Protein AF-A0A953RGK6-F1 (afdb_monomer)

Solvent-accessible surface area (backbone atoms only — not comparable to full-atom values): 6671 Å² total; per-residue (Å²): 144,86,89,82,79,96,84,65,92,71,86,47,73,43,78,39,77,70,55,63,71,58,52,53,49,45,67,74,74,42,96,50,52,61,35,51,35,62,70,49,53,48,58,40,39,51,61,41,26,52,62,78,31,59,84,93,34,70,68,22,52,53,51,37,52,57,50,49,52,37,29,55,72,47,38,42,68,56,53,31,49,53,51,53,48,48,36,62,76,68,65,51,55,70,70,50,34,54,48,42,49,52,38,32,50,52,51,60,75,44,44,88,26,40,68,101

Mean predicted aligned error: 5.0 Å

Secondary structure (DSSP, 8-state):
---S-SSS----EEEE---HHHHHHHHHH--SEEEE-HHHHHHHHHHHHHHHS-TT-HHHHHHHHHHHHHHHTT-HHHHHHHHHHHHHHTT--HHHHHHHHHHHHHHHHHGGG---

Foldseek 3Di:
DDDDDDDDPDQAEDEDQLPPVVVVVCVVPDPHQYAYDLVSLLVLLLLLLVLPDPPPDPSSVVSSVVQSVCLQCLNLVVVLVVLVCCCVVVVDDDPNNVSSVVSSVSSVVCSSNSHD

Nearest PDB structures (foldseek):
  7te2-assembly1_A  TM=3.949E-01  e=1.230E+00  Rhodobacter capsulatus Y262
  3dlr-assembly1_A-2  TM=2.685E-01  e=7.838E+00  Human spumaretrovirus

pLDDT: mean 93.11, std 11.4, range [45.5, 98.75]

Structure (mmCIF, N/CA/C/O backbone):
data_AF-A0A953RGK6-F1
#
_entry.id   AF-A0A953RGK6-F1
#
loop_
_atom_site.group_PDB
_atom_site.id
_atom_site.type_symbol
_atom_site.label_atom_id
_atom_site.label_alt_id
_atom_site.label_comp_id
_atom_site.label_asym_id
_atom_site.label_entity_id
_atom_site.label_seq_id
_atom_site.pdbx_PDB_ins_code
_atom_site.Cartn_x
_atom_site.Cartn_y
_atom_site.Cartn_z
_atom_site.occupancy
_atom_site.B_iso_or_equiv
_atom_site.auth_seq_id
_atom_site.auth_comp_id
_atom_site.auth_asym_id
_atom_site.auth_atom_id
_atom_site.pdbx_PDB_model_num
ATOM 1 N N . MET A 1 1 ? -30.142 8.018 17.782 1.00 45.50 1 MET A N 1
ATOM 2 C CA . MET A 1 1 ? -30.188 7.258 16.513 1.00 45.50 1 MET A CA 1
ATOM 3 C C . MET A 1 1 ? -29.980 5.794 16.854 1.00 45.50 1 MET A C 1
ATOM 5 O O . MET A 1 1 ? -28.896 5.264 16.670 1.00 45.50 1 MET A O 1
ATOM 9 N N . ASP A 1 2 ? -31.016 5.164 17.398 1.00 62.50 2 ASP A N 1
ATOM 10 C CA . ASP A 1 2 ? -30.993 3.759 17.793 1.00 62.50 2 ASP A CA 1
ATOM 11 C C . ASP A 1 2 ? -32.170 3.075 17.122 1.00 62.50 2 ASP A C 1
ATOM 13 O O . ASP A 1 2 ? -33.311 3.436 17.401 1.00 62.50 2 ASP A O 1
ATOM 17 N N . ARG A 1 3 ? -31.870 2.159 16.194 1.00 58.78 3 ARG A N 1
ATOM 18 C CA . ARG A 1 3 ? -32.700 1.019 15.755 1.00 58.78 3 ARG A CA 1
ATOM 19 C C . ARG A 1 3 ? -32.115 0.420 14.475 1.00 58.78 3 ARG A C 1
ATOM 21 O O . ARG A 1 3 ? -32.599 0.699 13.385 1.00 58.78 3 ARG A O 1
ATOM 28 N N . ARG A 1 4 ? -31.108 -0.449 14.611 1.00 55.62 4 ARG A N 1
ATOM 29 C CA . ARG A 1 4 ? -30.975 -1.662 13.781 1.00 55.62 4 ARG A CA 1
ATOM 30 C C . ARG A 1 4 ? -30.341 -2.783 14.615 1.00 55.62 4 ARG A C 1
ATOM 32 O O . ARG A 1 4 ? -29.234 -2.623 15.110 1.00 55.62 4 ARG A O 1
ATOM 39 N N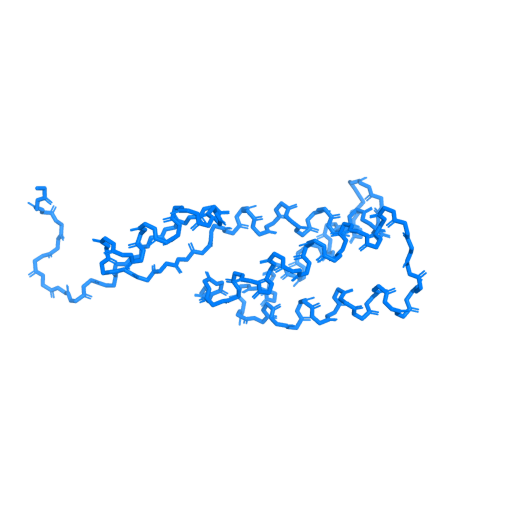 . ALA A 1 5 ? -31.077 -3.894 14.690 1.00 52.31 5 ALA A N 1
ATOM 40 C CA . ALA A 1 5 ? -30.767 -5.213 15.261 1.00 52.31 5 ALA A CA 1
ATOM 41 C C . ALA A 1 5 ? -30.817 -5.363 16.806 1.00 52.31 5 ALA A C 1
ATOM 43 O O . ALA A 1 5 ? -29.873 -4.985 17.493 1.00 52.31 5 ALA A O 1
ATOM 44 N N . PRO A 1 6 ? -31.884 -5.992 17.351 1.00 56.16 6 PRO A N 1
ATOM 45 C CA . PRO A 1 6 ? -32.067 -6.172 18.796 1.00 56.16 6 PRO A CA 1
ATOM 46 C C . PRO A 1 6 ? -31.294 -7.333 19.456 1.00 56.16 6 PRO A C 1
ATOM 48 O O . PRO A 1 6 ? -31.324 -7.410 20.676 1.00 56.16 6 PRO A O 1
ATOM 51 N N . LEU A 1 7 ? -30.643 -8.257 18.726 1.00 54.88 7 LEU A N 1
ATOM 52 C CA . LEU A 1 7 ? -30.257 -9.566 19.310 1.00 54.88 7 LEU A CA 1
ATOM 53 C C . LEU A 1 7 ? -28.928 -10.196 18.820 1.00 54.88 7 LEU A C 1
ATOM 55 O O . LEU A 1 7 ? -28.739 -11.405 18.922 1.00 54.88 7 LEU A O 1
ATOM 59 N N . ARG A 1 8 ? -27.958 -9.423 18.315 1.00 55.56 8 ARG A N 1
ATOM 60 C CA . ARG A 1 8 ? -26.619 -9.952 17.968 1.00 55.56 8 ARG A CA 1
ATOM 61 C C . ARG A 1 8 ? -25.526 -8.974 18.383 1.00 55.56 8 ARG A C 1
ATOM 63 O O . ARG A 1 8 ? -25.682 -7.772 18.199 1.00 55.56 8 ARG A O 1
ATOM 70 N N . SER A 1 9 ? -24.409 -9.491 18.893 1.00 63.03 9 SER A N 1
ATOM 71 C CA . SER A 1 9 ? -23.147 -8.749 18.980 1.00 63.03 9 SER A CA 1
ATOM 72 C C . SER A 1 9 ? -22.772 -8.273 17.570 1.00 63.03 9 SER A C 1
ATOM 74 O O . SER A 1 9 ? -22.297 -9.056 16.750 1.00 63.03 9 SER A O 1
ATOM 76 N N . LEU A 1 10 ? -23.100 -7.023 17.233 1.00 71.69 10 LEU A N 1
ATOM 77 C CA . LEU A 1 10 ? -22.791 -6.453 15.925 1.00 71.69 10 LEU A CA 1
ATOM 78 C C . LEU A 1 10 ? -21.314 -6.065 15.901 1.00 71.69 10 LEU A C 1
ATOM 80 O O . LEU A 1 10 ? -20.909 -5.127 16.593 1.00 71.69 10 LEU A O 1
ATOM 84 N N . THR A 1 11 ? -20.523 -6.729 15.061 1.00 81.25 11 THR A N 1
ATOM 85 C CA . THR A 1 11 ? -19.205 -6.214 14.683 1.00 81.25 11 THR A CA 1
ATOM 86 C C . THR A 1 11 ? -19.410 -4.895 13.949 1.00 81.25 11 THR A C 1
ATOM 88 O O . THR A 1 11 ? -19.951 -4.860 12.845 1.00 81.25 11 THR A O 1
ATOM 91 N N . ARG A 1 12 ? -19.012 -3.788 14.577 1.00 90.56 12 ARG A N 1
ATOM 92 C CA . ARG A 1 12 ? -19.084 -2.464 13.964 1.00 90.56 12 ARG A CA 1
ATOM 93 C C . ARG A 1 12 ? -17.801 -2.205 13.186 1.00 90.56 12 ARG A C 1
ATOM 95 O O . ARG A 1 12 ? -16.715 -2.244 13.765 1.00 90.56 12 ARG A O 1
ATOM 102 N N . LEU A 1 13 ? -17.944 -1.931 11.896 1.00 91.56 13 LEU A N 1
ATOM 103 C CA . LEU A 1 13 ? -16.843 -1.593 11.001 1.00 91.56 13 LEU A CA 1
ATOM 104 C C . LEU A 1 13 ? -16.933 -0.120 10.602 1.00 91.56 13 LEU A C 1
ATOM 106 O O . LEU A 1 13 ? -18.029 0.408 10.417 1.00 91.56 13 LEU A O 1
ATOM 110 N N . ALA A 1 14 ? -15.783 0.524 10.445 1.00 93.81 14 ALA A N 1
ATOM 111 C CA . ALA A 1 14 ? -15.671 1.821 9.792 1.00 93.81 14 ALA A CA 1
ATOM 112 C C . ALA A 1 14 ? -14.722 1.693 8.601 1.00 93.81 14 ALA A C 1
ATOM 114 O O . ALA A 1 14 ? -13.619 1.172 8.751 1.00 93.81 14 ALA A O 1
ATOM 115 N N . LEU A 1 15 ? -15.152 2.167 7.434 1.00 94.44 15 LEU A N 1
ATOM 116 C CA . LEU A 1 15 ? -14.346 2.217 6.218 1.00 94.44 15 LEU A CA 1
ATOM 117 C C . LEU A 1 15 ? -13.787 3.632 6.056 1.00 94.44 15 LEU A C 1
ATOM 119 O O . LEU A 1 15 ? -14.546 4.596 6.143 1.00 94.44 15 LEU A O 1
ATOM 123 N N . THR A 1 16 ? -12.476 3.771 5.853 1.00 94.44 16 THR 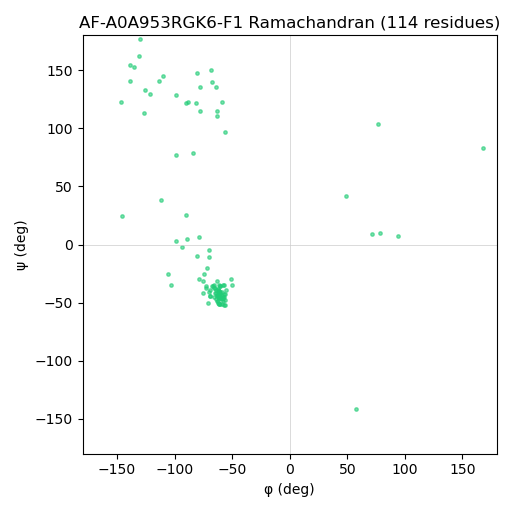A N 1
ATOM 124 C CA . THR A 1 16 ? -11.841 5.083 5.616 1.00 94.44 16 THR A CA 1
ATOM 125 C C . THR A 1 16 ? -10.835 5.025 4.474 1.00 94.44 16 THR A C 1
ATOM 127 O O . THR A 1 16 ? -10.214 3.993 4.235 1.00 94.44 16 THR A O 1
ATOM 130 N N . ASP A 1 17 ? -10.629 6.155 3.806 1.00 91.00 17 ASP A N 1
ATOM 131 C CA . ASP A 1 17 ? -9.699 6.346 2.682 1.00 91.00 17 ASP A CA 1
ATOM 132 C C . ASP A 1 17 ? -8.206 6.303 3.070 1.00 91.00 17 ASP A C 1
ATOM 134 O O . ASP A 1 17 ? -7.314 6.350 2.226 1.00 91.00 17 ASP A O 1
ATOM 138 N N . GLY A 1 18 ? -7.893 6.207 4.360 1.00 89.88 18 GLY A N 1
ATOM 139 C CA . GLY A 1 18 ? -6.517 6.226 4.837 1.00 89.88 18 GLY A CA 1
ATOM 140 C C . GLY A 1 18 ? -6.001 7.597 5.265 1.00 89.88 18 GLY A C 1
ATOM 141 O O . GLY A 1 18 ? -4.805 7.702 5.566 1.00 89.88 18 GLY A O 1
ATOM 142 N N . GLU A 1 19 ? -6.863 8.619 5.325 1.00 93.94 19 GLU A N 1
ATOM 143 C CA . GLU A 1 19 ? -6.530 9.916 5.908 1.00 93.94 19 GLU A CA 1
ATOM 144 C C . GLU A 1 19 ? -6.213 9.757 7.400 1.00 93.94 19 GLU A C 1
ATOM 146 O O . GLU A 1 19 ? -7.059 9.395 8.222 1.00 93.94 19 GLU A O 1
ATOM 151 N N . ARG A 1 20 ? -4.961 10.035 7.770 1.00 92.62 20 ARG A N 1
ATOM 152 C CA . ARG A 1 20 ? -4.426 9.742 9.10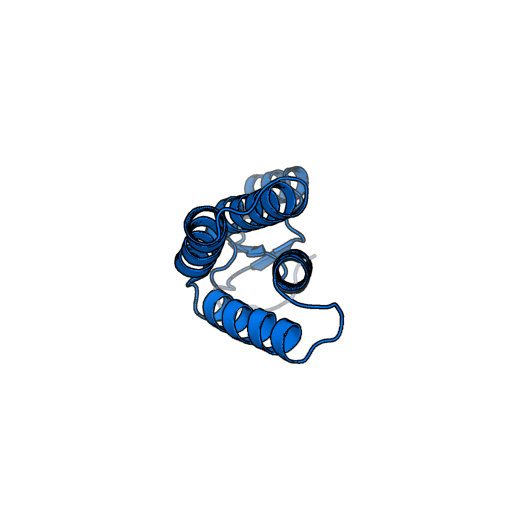4 1.00 92.62 20 ARG A CA 1
ATOM 153 C C . ARG A 1 20 ? -5.198 10.473 10.199 1.00 92.62 20 ARG A C 1
ATOM 155 O O . ARG A 1 20 ? -5.453 9.883 11.247 1.00 92.62 20 ARG A O 1
ATOM 162 N N . ALA A 1 21 ? -5.558 11.738 9.980 1.00 94.50 21 ALA A N 1
ATOM 163 C CA . ALA A 1 21 ? -6.302 12.506 10.975 1.00 94.50 21 ALA A CA 1
ATOM 164 C C . ALA A 1 21 ? -7.701 11.915 11.218 1.00 94.50 21 ALA A C 1
ATOM 166 O O . ALA A 1 21 ? -8.158 11.859 12.363 1.00 94.50 21 ALA A O 1
ATOM 167 N N . LEU A 1 22 ? -8.357 11.424 10.161 1.00 93.50 22 LEU A N 1
ATOM 168 C CA . LEU A 1 22 ? -9.656 10.762 10.258 1.00 93.50 22 LEU A CA 1
ATOM 169 C C . LEU A 1 22 ? -9.541 9.412 10.970 1.00 93.50 22 LEU A C 1
ATOM 171 O O . LEU A 1 22 ? -10.330 9.143 11.872 1.00 93.50 22 LEU A O 1
ATOM 175 N N . GLN A 1 23 ? -8.531 8.603 10.635 1.00 94.69 23 GLN A N 1
ATOM 176 C CA . GLN A 1 23 ? -8.279 7.323 11.306 1.00 94.69 23 GLN A CA 1
ATOM 177 C C . GLN A 1 23 ? -8.100 7.504 12.819 1.00 94.69 23 GLN A C 1
ATOM 179 O O . GLN A 1 23 ? -8.762 6.823 13.598 1.00 94.69 23 GLN A O 1
ATOM 184 N N . ILE A 1 24 ? -7.275 8.476 13.232 1.00 94.62 24 ILE A N 1
ATOM 185 C CA . ILE A 1 24 ? -7.055 8.800 14.651 1.00 94.62 24 ILE A CA 1
ATOM 186 C C . ILE A 1 24 ? -8.371 9.208 15.321 1.00 94.62 24 ILE A C 1
ATOM 188 O O . ILE A 1 24 ? -8.690 8.730 16.408 1.00 94.62 24 ILE A O 1
ATOM 192 N N . ARG A 1 25 ? -9.161 10.073 14.673 1.00 95.50 25 ARG A N 1
ATOM 193 C CA . ARG A 1 25 ? -10.456 10.513 15.208 1.00 95.50 25 ARG A CA 1
ATOM 194 C C . ARG A 1 25 ? -11.439 9.356 15.367 1.00 95.50 25 ARG A C 1
ATOM 196 O O . ARG A 1 25 ? -12.107 9.288 16.394 1.00 95.50 25 ARG A O 1
ATOM 203 N N . VAL A 1 26 ? -11.525 8.455 14.389 1.00 94.25 26 VAL A N 1
ATOM 204 C CA . VAL A 1 26 ? -12.398 7.275 14.457 1.00 94.25 26 VAL A CA 1
ATOM 205 C C . VAL A 1 26 ? -11.972 6.362 15.603 1.00 94.25 26 VAL A C 1
ATOM 207 O O . VAL A 1 26 ? -12.810 6.022 16.431 1.00 94.25 26 VAL A O 1
ATOM 210 N N . GLU A 1 27 ? -10.682 6.042 15.709 1.00 92.81 27 GLU A N 1
ATOM 211 C CA . GLU A 1 27 ? -10.141 5.180 16.771 1.00 92.81 27 GLU A CA 1
ATOM 212 C C . GLU A 1 27 ? -10.357 5.765 18.176 1.00 92.81 27 GLU A C 1
ATOM 214 O O . GLU A 1 27 ? -10.611 5.026 19.123 1.00 92.81 27 GLU A O 1
ATOM 219 N N . GLN A 1 28 ? -10.302 7.092 18.323 1.00 95.06 28 GLN A N 1
ATOM 220 C CA . GLN A 1 28 ? -10.526 7.769 19.605 1.00 95.06 28 GLN A CA 1
ATOM 221 C C . GLN A 1 28 ? -12.004 7.910 19.987 1.00 95.06 28 GLN A C 1
ATOM 223 O O . GLN A 1 28 ? -12.322 8.014 21.171 1.00 95.06 28 GLN A O 1
ATOM 228 N N . LYS A 1 29 ? -12.907 8.009 19.005 1.00 95.25 29 LYS A N 1
ATOM 229 C CA . LYS A 1 29 ? -14.317 8.369 19.240 1.00 95.25 29 LYS A CA 1
ATOM 230 C C . LYS A 1 29 ? -15.273 7.191 19.121 1.00 95.25 29 LYS A C 1
ATOM 232 O O . LYS A 1 29 ? -16.356 7.245 19.698 1.00 95.25 29 LYS A O 1
ATOM 237 N N . LEU A 1 30 ? -14.910 6.155 18.370 1.00 92.62 30 LEU A N 1
ATOM 238 C CA . LEU A 1 30 ? -15.791 5.046 18.030 1.00 92.62 30 LEU A CA 1
ATOM 239 C C . LEU A 1 30 ? -15.144 3.711 18.411 1.00 92.62 30 LEU A C 1
ATOM 241 O O . LEU A 1 30 ? -14.003 3.428 18.065 1.00 92.62 30 LEU A O 1
ATOM 245 N N . LYS A 1 31 ? -15.911 2.837 19.070 1.00 91.62 31 LYS A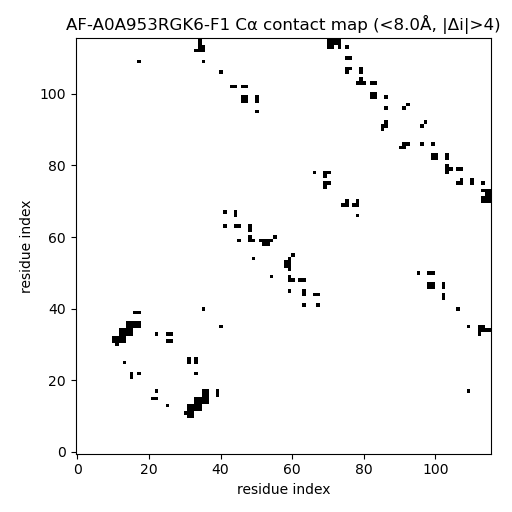 N 1
ATOM 246 C CA . LYS A 1 31 ? -15.509 1.448 19.330 1.00 91.62 31 LYS A CA 1
ATOM 247 C C . LYS A 1 31 ? -15.849 0.578 18.114 1.00 91.62 31 LYS A C 1
ATOM 249 O O . LYS A 1 31 ? -16.888 -0.082 18.095 1.00 91.62 31 LYS A O 1
ATOM 254 N N . VAL A 1 32 ? -15.009 0.644 17.081 1.00 92.62 32 VAL A N 1
ATOM 255 C CA . VAL A 1 32 ? -15.197 -0.035 15.784 1.00 92.62 32 VAL A CA 1
ATOM 256 C C . VAL A 1 32 ? -13.884 -0.620 15.270 1.00 92.62 32 VAL A C 1
ATOM 258 O O . VAL A 1 32 ? -12.810 -0.109 15.583 1.00 92.62 32 VAL A O 1
ATOM 261 N N . THR A 1 33 ? -13.962 -1.659 14.439 1.00 93.19 33 THR A N 1
ATOM 262 C CA . THR A 1 33 ? -12.809 -2.111 13.651 1.00 93.19 33 THR A CA 1
ATOM 263 C C . THR A 1 33 ? -12.683 -1.225 12.417 1.00 93.19 33 THR A C 1
ATOM 265 O O . THR A 1 33 ? -13.611 -1.118 11.614 1.00 93.19 33 THR A O 1
ATOM 268 N N . LEU A 1 34 ? -11.535 -0.573 12.272 1.00 95.12 34 LEU A N 1
ATOM 269 C CA . LEU A 1 34 ? -11.252 0.329 11.163 1.00 95.12 34 LEU A CA 1
ATOM 270 C C . LEU A 1 34 ? -10.613 -0.433 9.998 1.00 95.12 34 LEU A C 1
ATOM 272 O O . LEU A 1 34 ? -9.545 -1.027 10.155 1.00 95.12 34 LEU A O 1
ATOM 276 N N . ILE A 1 35 ? -11.254 -0.375 8.835 1.00 95.69 35 ILE A N 1
ATOM 277 C CA . ILE A 1 35 ? -10.810 -0.996 7.587 1.00 95.69 35 ILE A CA 1
ATOM 278 C C . ILE A 1 35 ? -10.460 0.103 6.578 1.00 95.69 35 ILE A C 1
ATOM 280 O O . ILE A 1 35 ? -11.111 1.151 6.514 1.00 95.69 35 ILE A O 1
ATOM 284 N N . LEU A 1 36 ? -9.392 -0.114 5.814 1.00 96.75 36 LEU A N 1
ATOM 285 C CA . LEU A 1 36 ? -9.012 0.756 4.710 1.00 96.75 36 LEU A CA 1
ATOM 286 C C . LEU A 1 36 ? -9.905 0.475 3.498 1.00 96.75 36 LEU A C 1
ATOM 288 O O . LEU A 1 36 ? -10.108 -0.680 3.124 1.00 96.75 36 LEU A O 1
ATOM 292 N N . ASP A 1 37 ? -10.375 1.532 2.849 1.00 96.25 37 ASP A N 1
ATOM 293 C CA . ASP A 1 37 ? -11.057 1.433 1.565 1.00 96.25 37 ASP A CA 1
ATOM 294 C C . ASP A 1 37 ? -10.155 0.777 0.508 1.00 96.25 37 ASP A C 1
ATOM 296 O O . ASP A 1 37 ? -9.048 1.247 0.213 1.00 96.25 37 ASP A O 1
ATOM 300 N N . LEU A 1 38 ? -10.643 -0.323 -0.069 1.00 96.44 38 LEU A N 1
ATOM 301 C CA . LEU A 1 38 ? -9.948 -1.060 -1.117 1.00 96.44 38 LEU A CA 1
ATOM 302 C C . LEU A 1 38 ? -9.702 -0.186 -2.351 1.00 96.44 38 LEU A C 1
ATOM 304 O O . LEU A 1 38 ? -8.635 -0.289 -2.952 1.00 96.44 38 LEU A O 1
ATOM 308 N N . MET A 1 39 ? -10.625 0.717 -2.696 1.00 96.69 39 MET A N 1
ATOM 309 C CA . MET A 1 39 ? -10.453 1.633 -3.828 1.00 96.69 39 MET A CA 1
ATOM 310 C C . MET A 1 39 ? -9.228 2.529 -3.637 1.00 96.69 39 MET A C 1
ATOM 312 O O . MET A 1 39 ? -8.482 2.788 -4.583 1.00 96.69 39 MET A O 1
ATOM 316 N N . HIS A 1 40 ? -8.951 2.931 -2.395 1.00 96.12 40 HIS A N 1
ATOM 317 C CA . HIS A 1 40 ? -7.767 3.725 -2.097 1.00 96.12 40 HIS A CA 1
ATOM 318 C C . HIS A 1 40 ? -6.478 2.895 -2.171 1.00 96.12 40 HIS A C 1
ATOM 320 O O . HIS A 1 40 ? -5.440 3.390 -2.618 1.00 96.12 40 HIS A O 1
ATOM 326 N N . ALA A 1 41 ? -6.522 1.619 -1.773 1.00 97.44 41 ALA A N 1
ATOM 327 C CA . ALA A 1 41 ? -5.404 0.703 -1.983 1.00 97.44 41 ALA A CA 1
ATOM 328 C C . ALA A 1 41 ? -5.129 0.480 -3.483 1.00 97.44 41 ALA A C 1
ATOM 330 O O . ALA A 1 41 ? -3.972 0.562 -3.905 1.00 97.44 41 ALA A O 1
ATOM 331 N N . LEU A 1 42 ? -6.180 0.279 -4.286 1.00 98.06 42 LEU A N 1
ATOM 332 C CA . LEU A 1 42 ? -6.104 0.111 -5.739 1.00 98.06 42 LEU A CA 1
ATOM 333 C C . LEU A 1 42 ? -5.470 1.321 -6.426 1.00 98.06 42 LEU A C 1
ATOM 335 O O . LEU A 1 42 ? -4.564 1.149 -7.236 1.00 98.06 42 LEU A O 1
ATOM 339 N N . GLU A 1 43 ? -5.852 2.545 -6.053 1.00 97.94 43 GLU A N 1
ATOM 340 C CA . GLU A 1 43 ? -5.232 3.767 -6.585 1.00 97.94 43 GLU A CA 1
ATOM 341 C C . GLU A 1 43 ? -3.704 3.769 -6.384 1.00 97.94 43 GLU A C 1
ATOM 343 O O . GLU A 1 43 ? -2.939 4.183 -7.262 1.00 97.94 43 GLU A O 1
ATOM 348 N N . LYS A 1 44 ? -3.221 3.279 -5.232 1.00 98.25 44 LYS A N 1
ATOM 349 C CA . LYS A 1 44 ? -1.775 3.161 -4.988 1.00 98.25 44 LYS A CA 1
ATOM 350 C C . LYS A 1 44 ? -1.145 2.027 -5.790 1.00 98.25 44 LYS A C 1
ATOM 352 O O . LYS A 1 44 ? -0.017 2.195 -6.255 1.00 98.25 44 LYS A O 1
ATOM 357 N N . LEU A 1 45 ? -1.838 0.901 -5.958 1.00 98.44 45 LEU A N 1
ATOM 358 C CA . LEU A 1 45 ? -1.348 -0.201 -6.786 1.00 98.44 45 LEU A CA 1
ATOM 359 C C . LEU A 1 45 ? -1.205 0.215 -8.252 1.00 98.44 45 LEU A C 1
ATOM 361 O O . LEU A 1 45 ? -0.150 -0.041 -8.822 1.00 98.44 45 LEU A O 1
ATOM 365 N N . TRP A 1 46 ? -2.166 0.943 -8.825 1.00 98.69 46 TRP A N 1
ATOM 366 C CA . TRP A 1 46 ? -2.058 1.477 -10.189 1.00 98.69 46 TRP A CA 1
ATOM 367 C C . TRP A 1 46 ? -0.841 2.388 -10.365 1.00 98.69 46 TRP A C 1
ATOM 369 O O . TRP A 1 46 ? -0.047 2.205 -11.287 1.00 98.69 46 TRP A O 1
ATOM 379 N N . LYS A 1 47 ? -0.600 3.297 -9.410 1.00 98.38 47 LYS A N 1
ATOM 380 C CA . LYS A 1 47 ? 0.608 4.145 -9.402 1.00 98.38 47 LYS A CA 1
ATOM 381 C C . LYS A 1 47 ? 1.905 3.331 -9.389 1.00 98.38 47 LYS A C 1
ATOM 383 O O . LYS A 1 47 ? 2.902 3.757 -9.970 1.00 98.38 47 LYS A O 1
ATOM 388 N N . ALA A 1 48 ? 1.920 2.184 -8.710 1.00 98.44 48 ALA A N 1
ATOM 389 C CA . ALA A 1 48 ? 3.068 1.284 -8.721 1.00 98.44 48 ALA A CA 1
ATOM 390 C C . ALA A 1 48 ? 3.174 0.490 -10.030 1.00 98.44 48 ALA A C 1
ATOM 392 O O . ALA A 1 48 ? 4.276 0.373 -10.564 1.00 98.44 48 ALA A O 1
ATOM 393 N N . ALA A 1 49 ? 2.059 -0.008 -10.564 1.00 98.62 49 ALA A N 1
ATOM 394 C CA . ALA A 1 49 ? 2.013 -0.760 -11.814 1.00 98.62 49 ALA A CA 1
ATOM 395 C C . ALA A 1 49 ? 2.598 0.052 -12.975 1.00 98.62 49 ALA A C 1
ATOM 397 O O . ALA A 1 49 ? 3.486 -0.433 -13.674 1.00 98.62 49 ALA A O 1
ATOM 398 N N . TYR A 1 50 ? 2.224 1.329 -13.089 1.00 98.38 50 TYR A N 1
ATOM 399 C CA . TYR A 1 50 ? 2.721 2.229 -14.137 1.00 98.38 50 TYR A CA 1
ATOM 400 C C . TYR A 1 50 ? 4.198 2.626 -13.980 1.00 98.38 50 TYR A C 1
ATOM 402 O O . TYR A 1 50 ? 4.817 3.168 -14.894 1.00 98.38 50 TYR A O 1
ATOM 410 N N . ALA A 1 51 ? 4.831 2.319 -12.842 1.00 97.50 51 ALA A N 1
ATOM 411 C CA . ALA A 1 51 ? 6.286 2.413 -12.740 1.00 97.50 51 ALA A CA 1
ATOM 412 C C . ALA A 1 51 ? 6.992 1.251 -13.473 1.00 97.50 51 ALA A C 1
ATOM 414 O O . ALA A 1 51 ? 8.151 1.398 -13.886 1.00 97.50 51 ALA A O 1
ATOM 415 N N . PHE A 1 52 ? 6.312 0.111 -13.632 1.00 96.19 52 PHE A N 1
ATOM 416 C CA . PHE A 1 52 ? 6.837 -1.114 -14.236 1.00 96.19 52 PHE A CA 1
ATOM 417 C C . PHE A 1 52 ? 6.357 -1.347 -15.672 1.00 96.19 52 PHE A C 1
ATOM 419 O O . PHE A 1 52 ? 7.134 -1.866 -16.470 1.00 96.19 52 PHE A O 1
ATOM 426 N N . HIS A 1 53 ? 5.122 -0.962 -15.981 1.00 97.50 53 HIS A N 1
ATOM 427 C CA . HIS A 1 53 ? 4.413 -1.284 -17.219 1.00 97.50 53 HIS A CA 1
ATOM 428 C C . HIS A 1 53 ? 3.804 -0.017 -17.834 1.00 97.50 53 HIS A C 1
ATOM 430 O O . HIS A 1 53 ? 3.687 1.003 -17.154 1.00 97.50 53 HIS A O 1
ATOM 436 N N . ALA A 1 54 ? 3.452 -0.063 -19.119 1.00 97.88 54 ALA A N 1
ATOM 437 C CA . ALA A 1 54 ? 2.783 1.058 -19.775 1.00 97.88 54 ALA A CA 1
ATOM 438 C C . ALA A 1 54 ? 1.354 1.235 -19.230 1.00 97.88 54 ALA A C 1
ATOM 440 O O . ALA A 1 54 ? 0.713 0.271 -18.806 1.00 97.88 54 ALA A O 1
ATOM 441 N N . GLU A 1 55 ? 0.854 2.467 -19.234 1.00 97.44 55 GLU A N 1
ATOM 442 C CA . GLU A 1 55 ? -0.532 2.747 -18.856 1.00 97.44 55 GLU A CA 1
ATOM 443 C C . GLU A 1 55 ? -1.506 2.081 -19.842 1.00 97.44 55 GLU A C 1
ATOM 445 O O . GLU A 1 55 ? -1.270 2.096 -21.049 1.00 97.44 55 GLU A O 1
ATOM 450 N N . GLY A 1 56 ? -2.559 1.442 -19.319 1.00 96.25 56 GLY A N 1
ATOM 451 C CA . GLY A 1 56 ? -3.530 0.675 -20.113 1.00 96.25 56 GLY A CA 1
ATOM 452 C C . GLY A 1 56 ? -3.015 -0.655 -20.684 1.00 96.25 56 GLY A C 1
ATOM 453 O O . GLY A 1 56 ? -3.690 -1.259 -21.512 1.00 96.25 56 GLY A O 1
ATOM 454 N N . SER A 1 57 ? -1.820 -1.108 -20.287 1.00 98.56 57 SER A N 1
ATOM 455 C CA . SER A 1 57 ? -1.281 -2.401 -20.726 1.00 98.56 57 SER A CA 1
ATOM 456 C C . SER A 1 57 ? -1.851 -3.575 -19.929 1.00 98.56 57 SER A C 1
ATOM 458 O O . SER A 1 57 ? -2.065 -3.471 -18.719 1.00 98.56 57 SER A O 1
ATOM 460 N N . LEU A 1 58 ? -1.999 -4.729 -20.588 1.00 98.50 58 LEU A N 1
ATOM 461 C CA . LEU A 1 58 ? -2.439 -5.971 -19.944 1.00 98.50 58 LEU A CA 1
ATOM 462 C C . LEU A 1 58 ? -1.517 -6.361 -18.777 1.00 98.50 58 LEU A C 1
ATOM 464 O O . LEU A 1 58 ? -1.971 -6.882 -17.761 1.00 98.50 58 LEU A O 1
ATOM 468 N N . GLU A 1 59 ? -0.218 -6.088 -18.880 1.00 98.56 59 GLU A N 1
ATOM 469 C CA . GLU A 1 59 ? 0.739 -6.362 -17.813 1.00 98.56 59 GLU A CA 1
ATOM 470 C C . GLU A 1 59 ? 0.497 -5.491 -16.577 1.00 98.56 59 GLU A C 1
ATOM 472 O O . GLU A 1 59 ? 0.679 -5.971 -15.456 1.00 98.56 59 GLU A O 1
ATOM 477 N N . ALA A 1 60 ? 0.081 -4.230 -16.753 1.00 98.56 60 ALA A N 1
ATOM 478 C CA . ALA A 1 60 ? -0.301 -3.373 -15.635 1.00 98.56 60 ALA A CA 1
ATOM 479 C C . ALA A 1 60 ? -1.555 -3.919 -14.939 1.00 98.56 60 ALA A C 1
ATOM 481 O O . ALA A 1 60 ? -1.555 -4.049 -13.712 1.00 98.56 60 ALA A O 1
ATOM 482 N N . ASP A 1 61 ? -2.564 -4.312 -15.717 1.00 98.56 61 ASP A N 1
ATOM 483 C CA . ASP A 1 61 ? -3.822 -4.870 -15.214 1.00 98.56 61 ASP A CA 1
ATOM 484 C C . ASP A 1 61 ? -3.583 -6.151 -14.409 1.00 98.56 61 ASP A C 1
ATOM 486 O O . ASP A 1 61 ? -3.998 -6.256 -13.252 1.00 98.56 61 ASP A O 1
ATOM 490 N N . LEU A 1 62 ? -2.843 -7.105 -14.982 1.00 98.69 62 LEU A N 1
ATOM 491 C CA . LEU A 1 62 ? -2.504 -8.366 -14.320 1.00 98.69 62 LEU A CA 1
ATOM 492 C C . LEU A 1 62 ? -1.664 -8.136 -13.060 1.00 98.69 62 LEU A C 1
ATOM 494 O O . LEU A 1 62 ? -1.865 -8.807 -12.044 1.00 98.69 62 LEU A O 1
ATOM 498 N N . TRP A 1 63 ? -0.745 -7.166 -13.092 1.00 98.56 63 TRP A N 1
ATOM 499 C CA . TRP A 1 63 ? 0.057 -6.820 -11.923 1.00 98.56 63 TRP A CA 1
ATOM 500 C C . TRP A 1 63 ? -0.803 -6.251 -10.790 1.00 98.56 63 TRP A C 1
ATOM 502 O O . TRP A 1 63 ? -0.584 -6.603 -9.629 1.00 98.56 63 TRP A O 1
ATOM 512 N N . VAL A 1 64 ? -1.780 -5.390 -11.093 1.00 98.62 64 VAL A N 1
ATOM 513 C CA . VAL A 1 64 ? -2.697 -4.852 -10.077 1.00 98.62 64 VAL A CA 1
ATOM 514 C C . VAL A 1 64 ? -3.626 -5.940 -9.560 1.00 98.62 64 VAL A C 1
ATOM 516 O O . VAL A 1 64 ? -3.787 -6.051 -8.344 1.00 98.62 64 VAL A O 1
ATOM 519 N N . LEU A 1 65 ? -4.184 -6.769 -10.444 1.00 98.56 65 LEU A N 1
ATOM 520 C CA . LEU A 1 65 ? -5.092 -7.856 -10.085 1.00 98.56 65 LEU A CA 1
ATOM 521 C C . LEU A 1 65 ? -4.448 -8.816 -9.079 1.00 98.56 65 LEU A C 1
ATOM 523 O O . LEU A 1 65 ? -4.994 -9.040 -7.999 1.00 98.56 65 LEU A O 1
ATOM 527 N N . ASP A 1 66 ? -3.252 -9.317 -9.388 1.00 98.44 66 ASP A N 1
ATOM 528 C CA . ASP A 1 66 ? -2.544 -10.272 -8.533 1.00 98.44 66 ASP A CA 1
ATO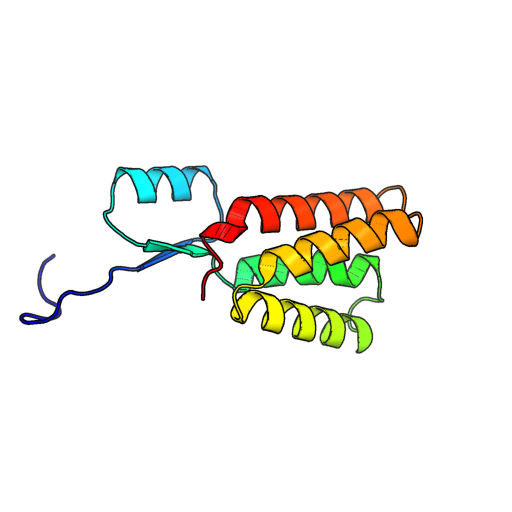M 529 C C . ASP A 1 66 ? -2.239 -9.692 -7.137 1.00 98.44 66 ASP A C 1
ATOM 531 O O . ASP A 1 66 ? -2.429 -10.340 -6.107 1.00 98.44 66 ASP A O 1
ATOM 535 N N . ARG A 1 67 ? -1.830 -8.420 -7.069 1.00 98.50 67 ARG A N 1
ATOM 536 C CA . ARG A 1 67 ? -1.484 -7.751 -5.800 1.00 98.50 67 ARG A CA 1
ATOM 537 C C . ARG A 1 67 ? -2.732 -7.397 -5.001 1.00 98.50 67 ARG A C 1
ATOM 539 O O . ARG A 1 67 ? -2.689 -7.409 -3.773 1.00 98.50 67 ARG A O 1
ATOM 546 N N . THR A 1 68 ? -3.834 -7.105 -5.686 1.00 98.44 68 THR A N 1
ATOM 547 C CA . THR A 1 68 ? -5.144 -6.900 -5.063 1.00 98.44 68 THR A CA 1
ATOM 548 C C . THR A 1 68 ? -5.613 -8.182 -4.394 1.00 98.44 68 THR A C 1
ATOM 550 O O . THR A 1 68 ? -5.984 -8.136 -3.226 1.00 98.44 68 THR A O 1
ATOM 553 N N . LEU A 1 69 ? -5.518 -9.329 -5.076 1.00 98.25 69 LEU A N 1
ATOM 554 C CA . LEU A 1 69 ? -5.863 -10.627 -4.490 1.00 98.25 69 LEU A CA 1
ATOM 555 C C . LEU A 1 69 ? -5.014 -10.930 -3.250 1.00 98.25 69 LEU A C 1
ATOM 557 O O . LEU A 1 69 ? -5.569 -11.253 -2.204 1.00 98.25 69 LEU A O 1
ATOM 561 N N . GLN A 1 70 ? -3.693 -10.730 -3.311 1.00 97.88 70 GLN A N 1
ATOM 562 C CA . GLN A 1 70 ? -2.822 -10.887 -2.136 1.00 97.88 70 GLN A CA 1
ATOM 563 C C . GLN A 1 70 ? -3.245 -9.982 -0.968 1.00 97.88 70 GLN A C 1
ATOM 565 O O . GLN A 1 70 ? -3.273 -10.412 0.182 1.00 97.88 70 GLN A O 1
ATOM 570 N N . ILE A 1 71 ? -3.600 -8.724 -1.243 1.00 97.75 71 ILE A N 1
ATOM 571 C CA . ILE A 1 71 ? -4.109 -7.805 -0.217 1.00 97.75 71 ILE A CA 1
ATOM 572 C C . ILE A 1 71 ? -5.424 -8.311 0.384 1.00 97.75 71 ILE A C 1
ATOM 574 O O . ILE A 1 71 ? -5.574 -8.263 1.603 1.00 97.75 71 ILE A O 1
ATOM 578 N N . LEU A 1 72 ? -6.350 -8.803 -0.442 1.00 96.75 72 LEU A N 1
ATOM 579 C CA . LEU A 1 72 ? -7.625 -9.365 0.010 1.00 96.75 72 LEU A CA 1
ATOM 580 C C . LEU A 1 72 ? -7.428 -10.617 0.875 1.00 96.75 72 LEU A C 1
ATOM 582 O O . LEU A 1 72 ? -8.172 -10.810 1.826 1.00 96.75 72 LEU A O 1
ATOM 586 N N . PHE A 1 73 ? -6.380 -11.405 0.628 1.00 96.19 73 PHE A N 1
ATOM 587 C CA . PHE A 1 73 ? -5.974 -12.515 1.499 1.00 96.19 73 PHE A CA 1
ATOM 588 C C . PHE A 1 73 ? -5.186 -12.079 2.752 1.00 96.19 73 PHE A C 1
ATOM 590 O O . PHE A 1 73 ? -4.682 -12.917 3.499 1.00 96.19 73 PHE A O 1
ATOM 597 N N . GLY A 1 74 ? -5.055 -10.774 3.012 1.00 94.25 74 GLY A N 1
ATOM 598 C CA . GLY A 1 74 ? -4.333 -10.240 4.170 1.00 94.25 74 GLY A CA 1
ATOM 599 C C . GLY A 1 74 ? -2.805 -10.246 4.023 1.00 94.25 74 GLY A C 1
ATOM 600 O O . GLY A 1 74 ? -2.082 -9.928 4.972 1.00 94.25 74 GLY A O 1
ATOM 601 N N . GLU A 1 75 ? -2.279 -10.535 2.832 1.00 96.88 75 GLU A N 1
ATOM 602 C CA . GLU A 1 75 ? -0.845 -10.670 2.547 1.00 96.88 75 GLU A CA 1
ATOM 603 C C . GLU A 1 75 ? -0.173 -9.351 2.131 1.00 96.88 75 GLU A C 1
ATOM 605 O O . GLU A 1 75 ? 0.886 -9.330 1.500 1.00 96.88 75 GLU A O 1
ATOM 610 N N . VAL A 1 76 ? -0.729 -8.207 2.538 1.00 97.88 76 VAL A N 1
ATOM 611 C CA . VAL A 1 76 ? -0.182 -6.867 2.241 1.00 97.88 76 VAL A CA 1
ATOM 612 C C . VAL A 1 76 ? 1.309 -6.728 2.598 1.00 97.88 76 VAL A C 1
ATOM 614 O O . VAL A 1 76 ? 2.051 -5.996 1.941 1.00 97.88 76 VAL A O 1
ATOM 617 N N . GLY A 1 77 ? 1.789 -7.459 3.610 1.00 98.06 77 GLY A N 1
ATOM 618 C CA . GLY A 1 77 ? 3.210 -7.513 3.960 1.00 98.06 77 GLY A CA 1
ATOM 619 C C . GLY A 1 77 ? 4.091 -8.080 2.840 1.00 98.06 77 GLY A C 1
ATOM 620 O O . GLY A 1 77 ? 5.173 -7.541 2.587 1.00 98.06 77 GLY A O 1
ATOM 621 N N . GLN A 1 78 ? 3.622 -9.114 2.134 1.00 98.12 78 GLN A N 1
ATOM 622 C CA . GLN A 1 78 ? 4.323 -9.690 0.983 1.00 98.12 78 GLN A CA 1
ATOM 623 C C . GLN A 1 78 ? 4.303 -8.738 -0.209 1.00 98.12 78 GLN A C 1
ATOM 625 O O . GLN A 1 78 ? 5.349 -8.521 -0.820 1.00 98.12 78 GLN A O 1
ATOM 630 N N . VAL A 1 79 ? 3.177 -8.064 -0.461 1.00 98.44 79 VAL A N 1
ATOM 631 C CA . VAL A 1 79 ? 3.082 -7.028 -1.503 1.00 98.44 79 VAL A CA 1
ATOM 632 C C . VAL A 1 79 ? 4.103 -5.909 -1.261 1.00 98.44 79 VAL A C 1
ATOM 634 O O . VAL A 1 79 ? 4.886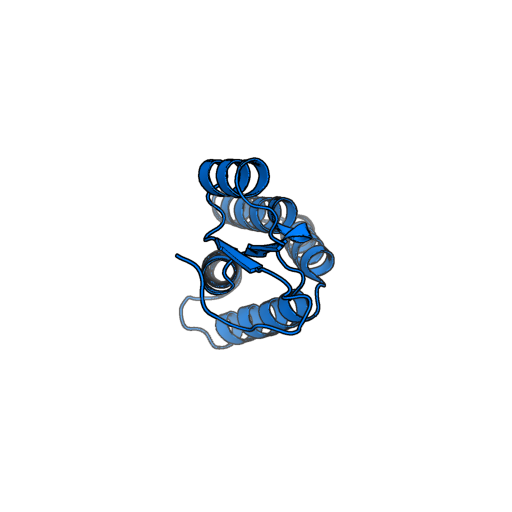 -5.564 -2.149 1.00 98.44 79 VAL A O 1
ATOM 637 N N . VAL A 1 80 ? 4.181 -5.388 -0.031 1.00 98.75 80 VAL A N 1
ATOM 638 C CA . VAL A 1 80 ? 5.177 -4.372 0.360 1.00 98.75 80 VAL A CA 1
ATOM 639 C C . VAL A 1 80 ? 6.605 -4.875 0.140 1.00 98.75 80 VAL A C 1
ATOM 641 O O . VAL A 1 80 ? 7.446 -4.150 -0.404 1.00 98.75 80 VAL A O 1
ATOM 644 N N . LYS A 1 81 ? 6.898 -6.113 0.557 1.00 98.69 81 LYS A N 1
ATOM 645 C CA . LYS A 1 81 ? 8.215 -6.734 0.381 1.00 98.69 81 LYS A CA 1
ATOM 646 C C . LYS A 1 81 ? 8.570 -6.866 -1.102 1.00 98.69 81 LYS A C 1
ATOM 648 O O . LYS A 1 81 ? 9.673 -6.475 -1.482 1.00 98.69 81 LYS A O 1
ATOM 653 N N . GLY A 1 82 ? 7.649 -7.345 -1.935 1.00 98.56 82 GLY A N 1
ATOM 654 C CA . GLY A 1 82 ? 7.834 -7.506 -3.378 1.00 98.56 82 GLY A CA 1
ATOM 655 C C . GLY A 1 82 ? 8.114 -6.182 -4.092 1.00 98.56 82 GLY A C 1
ATOM 656 O O . GLY A 1 82 ? 9.042 -6.100 -4.904 1.00 98.56 82 GLY A O 1
ATOM 657 N N . ILE A 1 83 ? 7.396 -5.111 -3.732 1.00 98.62 83 ILE A N 1
ATOM 658 C CA . ILE A 1 83 ? 7.652 -3.762 -4.264 1.00 98.62 83 ILE A CA 1
ATOM 659 C C . ILE A 1 83 ? 9.060 -3.291 -3.876 1.00 98.62 83 ILE A C 1
ATOM 661 O O . ILE A 1 83 ? 9.837 -2.893 -4.745 1.00 98.62 83 ILE A O 1
ATOM 665 N N . ARG A 1 84 ? 9.432 -3.385 -2.592 1.00 98.62 84 ARG A N 1
ATOM 666 C CA . ARG A 1 84 ? 10.764 -2.970 -2.108 1.00 98.62 84 ARG A CA 1
ATOM 667 C C . ARG A 1 84 ? 11.893 -3.768 -2.761 1.00 98.62 84 ARG A C 1
ATOM 669 O O . ARG A 1 84 ? 12.898 -3.189 -3.165 1.00 98.62 84 ARG A O 1
ATOM 676 N N . GLN A 1 85 ? 11.717 -5.077 -2.923 1.00 98.62 85 GLN A N 1
ATOM 677 C CA . GLN A 1 85 ? 12.678 -5.914 -3.638 1.00 98.62 85 GLN A CA 1
ATOM 678 C C . GLN A 1 85 ? 12.793 -5.522 -5.110 1.00 98.62 85 GLN A C 1
ATOM 680 O O . GLN A 1 85 ? 13.903 -5.500 -5.632 1.00 98.62 85 GLN A O 1
ATOM 685 N N . SER A 1 86 ? 11.685 -5.178 -5.770 1.00 98.00 86 SER A N 1
ATOM 686 C CA . SER A 1 86 ? 11.700 -4.737 -7.169 1.00 98.00 86 SER A CA 1
ATOM 687 C C . SER A 1 86 ? 12.499 -3.447 -7.348 1.00 98.00 86 SER A C 1
ATOM 689 O O . SER A 1 86 ? 13.272 -3.353 -8.298 1.00 98.00 86 SER A O 1
ATOM 691 N N . ILE A 1 87 ? 12.393 -2.495 -6.411 1.00 98.25 87 ILE A N 1
ATOM 692 C CA . ILE A 1 87 ? 13.213 -1.271 -6.405 1.00 98.25 87 ILE A CA 1
ATOM 693 C C . ILE A 1 87 ? 14.705 -1.623 -6.391 1.00 98.25 87 ILE A C 1
ATOM 695 O O . ILE A 1 87 ? 15.454 -1.148 -7.244 1.00 98.25 87 ILE A O 1
ATOM 699 N N . THR A 1 88 ? 15.131 -2.467 -5.448 1.00 98.06 88 THR A N 1
ATOM 700 C CA . THR A 1 88 ? 16.549 -2.808 -5.265 1.00 98.06 88 THR A CA 1
ATOM 701 C C . THR A 1 88 ? 17.081 -3.683 -6.398 1.00 98.06 88 THR A C 1
ATOM 703 O O . THR A 1 88 ? 18.100 -3.359 -7.003 1.00 98.06 88 THR A O 1
ATOM 706 N N . LYS A 1 89 ? 16.385 -4.778 -6.725 1.00 98.06 89 LYS A N 1
ATOM 707 C CA . LYS A 1 89 ? 16.843 -5.774 -7.707 1.00 98.06 89 LYS A CA 1
ATOM 708 C C . LYS A 1 89 ? 16.874 -5.223 -9.129 1.00 98.06 89 LYS A C 1
ATOM 710 O O . LYS A 1 89 ? 17.787 -5.548 -9.876 1.00 98.06 89 LYS A O 1
ATOM 715 N N . ARG A 1 90 ? 15.918 -4.360 -9.492 1.00 97.06 90 ARG A N 1
ATOM 716 C CA . ARG A 1 90 ? 15.887 -3.695 -10.807 1.00 97.06 90 ARG A CA 1
ATOM 717 C C . ARG A 1 90 ? 16.662 -2.373 -10.824 1.00 97.06 90 ARG A C 1
ATOM 719 O O . ARG A 1 90 ? 16.609 -1.666 -11.823 1.00 97.06 90 ARG A O 1
ATOM 726 N N . ARG A 1 91 ? 17.350 -2.025 -9.724 1.00 97.12 91 ARG A N 1
ATOM 727 C CA . ARG A 1 91 ? 18.152 -0.798 -9.566 1.00 97.12 91 ARG A CA 1
ATOM 728 C C . ARG A 1 91 ? 17.391 0.466 -9.991 1.00 97.12 91 ARG A C 1
ATOM 730 O O . ARG A 1 91 ? 17.945 1.344 -10.644 1.00 97.12 91 ARG A O 1
ATOM 737 N N . LEU A 1 92 ? 16.108 0.554 -9.632 1.00 97.06 92 LEU A N 1
ATOM 738 C CA . LEU A 1 92 ? 15.263 1.683 -10.022 1.00 97.06 92 LEU A CA 1
ATOM 739 C C . LEU A 1 92 ? 15.732 2.964 -9.333 1.00 97.06 92 LEU A C 1
ATOM 741 O O . LEU A 1 92 ? 16.045 2.969 -8.140 1.00 97.06 92 LEU A O 1
ATOM 745 N N . THR A 1 93 ? 15.718 4.070 -10.068 1.00 96.12 93 THR A N 1
ATOM 746 C CA . THR A 1 93 ? 16.157 5.387 -9.595 1.00 96.12 93 THR A CA 1
ATOM 747 C C . THR A 1 93 ? 15.105 6.458 -9.888 1.00 96.12 93 THR A C 1
ATOM 749 O O . THR A 1 93 ? 14.032 6.178 -10.435 1.00 96.12 93 THR A O 1
ATOM 752 N N . GLY A 1 94 ? 15.378 7.688 -9.443 1.00 97.69 94 GLY A N 1
ATOM 753 C CA . GLY A 1 94 ? 14.590 8.864 -9.798 1.00 97.69 94 GLY A CA 1
ATOM 754 C C . GLY A 1 94 ? 13.096 8.763 -9.439 1.00 97.69 94 GLY A C 1
ATOM 755 O O . GLY A 1 94 ? 12.746 8.214 -8.384 1.00 97.69 94 GLY A O 1
ATOM 756 N N . PRO A 1 95 ? 12.203 9.286 -10.301 1.00 97.69 95 PRO A N 1
ATOM 757 C CA . PRO A 1 95 ? 10.763 9.321 -10.047 1.00 97.69 95 PRO A CA 1
ATOM 758 C C . PRO A 1 95 ? 10.150 7.944 -9.765 1.00 97.69 95 PRO A C 1
ATOM 760 O O . PRO A 1 95 ? 9.394 7.804 -8.806 1.00 97.69 95 PRO A O 1
ATOM 763 N N . LYS A 1 96 ? 10.540 6.901 -10.514 1.00 97.62 96 LYS A N 1
ATOM 764 C CA . LYS A 1 96 ? 10.025 5.532 -10.320 1.00 97.62 96 LYS A CA 1
ATOM 765 C C . LYS A 1 96 ? 10.335 5.000 -8.919 1.00 97.62 96 LYS A C 1
ATOM 767 O O . LYS A 1 96 ? 9.445 4.493 -8.237 1.00 97.62 96 LYS A O 1
ATOM 772 N N . ARG A 1 97 ? 11.576 5.175 -8.443 1.00 98.44 97 ARG A N 1
ATOM 773 C CA . ARG A 1 97 ? 11.968 4.797 -7.072 1.00 98.44 97 ARG A CA 1
ATOM 774 C C . ARG A 1 97 ? 11.162 5.560 -6.025 1.00 98.44 97 ARG A C 1
ATOM 776 O O . ARG A 1 97 ? 10.755 4.967 -5.026 1.00 98.44 97 ARG A O 1
ATOM 783 N N . LYS A 1 98 ? 10.945 6.863 -6.225 1.00 98.50 98 LYS A N 1
ATOM 784 C CA . LYS A 1 98 ? 10.168 7.698 -5.297 1.00 98.50 98 LYS A CA 1
ATOM 785 C C . LYS A 1 98 ? 8.717 7.215 -5.205 1.00 98.50 98 LYS A C 1
ATOM 787 O O . LYS A 1 98 ? 8.238 6.987 -4.096 1.00 98.50 98 LYS A O 1
ATOM 792 N N . THR A 1 99 ? 8.064 6.982 -6.344 1.00 98.56 99 THR A N 1
ATOM 793 C CA . THR A 1 99 ? 6.683 6.480 -6.416 1.00 98.56 99 THR A CA 1
ATOM 794 C C . THR A 1 99 ? 6.537 5.133 -5.715 1.00 98.56 99 THR A C 1
ATOM 796 O O . THR A 1 99 ? 5.699 4.987 -4.828 1.00 98.56 99 THR A O 1
ATOM 799 N N . LEU A 1 100 ? 7.396 4.163 -6.0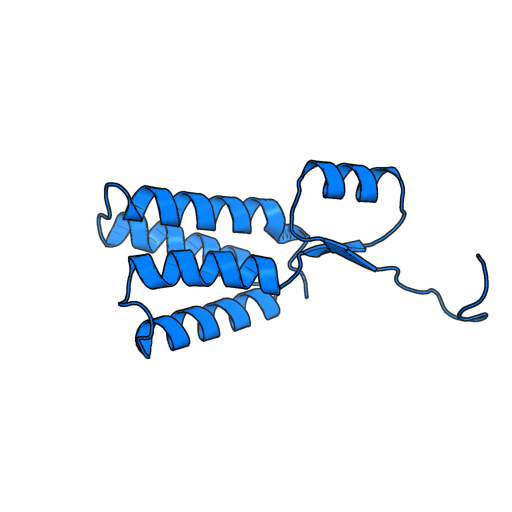35 1.00 98.62 100 LEU A N 1
ATOM 800 C CA . LEU A 1 100 ? 7.306 2.821 -5.456 1.00 98.62 100 LEU A CA 1
ATOM 801 C C . LEU A 1 100 ? 7.570 2.807 -3.944 1.00 98.62 100 LEU A C 1
ATOM 803 O O . LEU A 1 100 ? 6.885 2.095 -3.211 1.00 98.62 100 LEU A O 1
ATOM 807 N N . ASN A 1 101 ? 8.509 3.623 -3.452 1.00 98.69 101 ASN A N 1
ATOM 808 C CA . ASN A 1 101 ? 8.716 3.778 -2.010 1.00 98.69 101 ASN A CA 1
ATOM 809 C C . ASN A 1 101 ? 7.496 4.397 -1.321 1.00 98.69 101 ASN A C 1
ATOM 811 O O . ASN A 1 101 ? 7.110 3.938 -0.247 1.00 98.69 101 ASN A O 1
ATOM 815 N N . ALA A 1 102 ? 6.877 5.412 -1.930 1.00 98.56 102 ALA A N 1
ATOM 816 C CA . ALA A 1 102 ? 5.675 6.034 -1.385 1.00 98.56 102 ALA A CA 1
ATOM 817 C C . ALA A 1 102 ? 4.518 5.028 -1.286 1.00 98.56 102 ALA A C 1
ATOM 819 O O . ALA A 1 102 ? 3.894 4.925 -0.229 1.00 98.56 102 ALA A O 1
ATOM 820 N N . VAL A 1 103 ? 4.288 4.230 -2.335 1.00 98.62 103 VAL A N 1
ATOM 821 C CA . VAL A 1 103 ? 3.270 3.168 -2.336 1.00 98.62 103 VAL A CA 1
ATOM 822 C C . VAL A 1 103 ? 3.572 2.113 -1.270 1.00 98.62 103 VAL A C 1
ATOM 824 O O . VAL A 1 103 ? 2.718 1.830 -0.431 1.00 98.62 103 VAL A O 1
ATOM 827 N N . ALA A 1 104 ? 4.797 1.579 -1.230 1.00 98.62 104 ALA A N 1
ATOM 828 C CA . 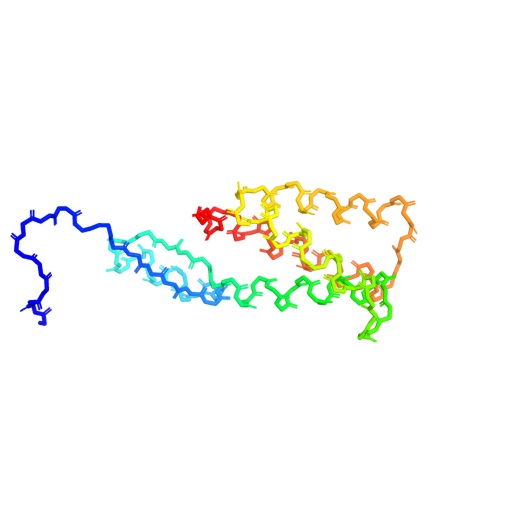ALA A 1 104 ? 5.183 0.568 -0.245 1.00 98.62 104 ALA A CA 1
ATOM 829 C C . ALA A 1 104 ? 5.025 1.073 1.200 1.00 98.62 104 ALA A C 1
ATOM 831 O O . ALA A 1 104 ? 4.544 0.344 2.067 1.00 98.62 104 ALA A O 1
ATOM 832 N N . ASN A 1 105 ? 5.397 2.326 1.469 1.00 98.38 105 ASN A N 1
ATOM 833 C CA . ASN A 1 105 ? 5.255 2.926 2.793 1.00 98.38 105 ASN A CA 1
ATOM 834 C C . ASN A 1 105 ? 3.788 3.168 3.165 1.00 98.38 105 ASN A C 1
ATOM 836 O O . ASN A 1 105 ? 3.412 2.933 4.313 1.00 98.38 105 ASN A O 1
ATOM 840 N N . TYR A 1 106 ? 2.957 3.591 2.208 1.00 98.12 106 TYR A N 1
ATOM 841 C CA . TYR A 1 106 ? 1.522 3.762 2.418 1.00 98.12 106 TYR A CA 1
ATOM 842 C C . TYR A 1 106 ? 0.846 2.435 2.794 1.00 98.12 106 TYR A C 1
ATOM 844 O O . TYR A 1 106 ? 0.171 2.363 3.823 1.00 98.12 106 TYR A O 1
ATOM 852 N N . LEU A 1 107 ? 1.081 1.377 2.008 1.00 98.12 107 LEU A N 1
ATOM 853 C CA . LEU A 1 107 ? 0.532 0.042 2.268 1.00 98.12 107 LEU A CA 1
ATOM 854 C C . LEU A 1 107 ? 1.027 -0.504 3.613 1.00 98.12 107 LEU A C 1
ATOM 856 O O . LEU A 1 107 ? 0.240 -0.967 4.435 1.00 98.12 107 LEU A O 1
ATOM 860 N N . TYR A 1 108 ? 2.324 -0.368 3.902 1.00 98.12 108 TYR A N 1
ATOM 861 C CA . TYR A 1 108 ? 2.897 -0.827 5.167 1.00 98.12 108 TYR A CA 1
ATOM 862 C C . TYR A 1 108 ? 2.297 -0.118 6.388 1.00 98.12 108 TYR A C 1
ATOM 864 O O . TYR A 1 108 ? 2.037 -0.754 7.414 1.00 98.12 108 TYR A O 1
ATOM 872 N N . ARG A 1 109 ? 2.062 1.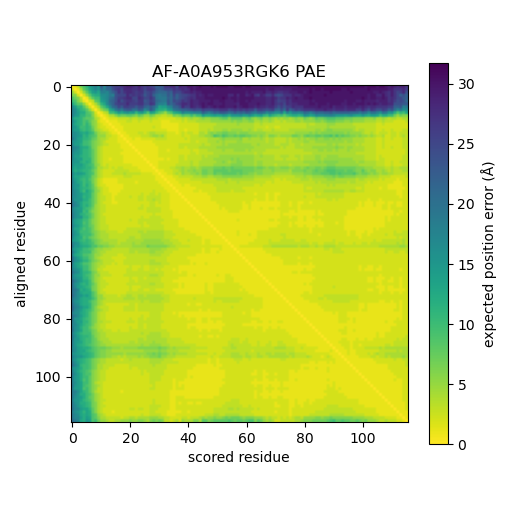195 6.291 1.00 96.75 109 ARG A N 1
ATOM 873 C CA . ARG A 1 109 ? 1.450 1.988 7.365 1.00 96.75 109 ARG A CA 1
ATOM 874 C C . ARG A 1 109 ? -0.002 1.582 7.621 1.00 96.75 109 ARG A C 1
ATOM 876 O O . ARG A 1 109 ? -0.430 1.597 8.771 1.00 96.75 109 ARG A O 1
ATOM 883 N N . ASN A 1 110 ? -0.737 1.209 6.575 1.00 96.75 110 ASN A N 1
ATOM 884 C CA . ASN A 1 110 ? -2.143 0.816 6.668 1.00 96.75 110 ASN A CA 1
ATOM 885 C C . ASN A 1 110 ? -2.372 -0.694 6.832 1.00 96.75 110 ASN A C 1
ATOM 887 O O . ASN A 1 110 ? -3.511 -1.103 7.013 1.00 96.75 110 ASN A O 1
ATOM 891 N N . ARG A 1 111 ? -1.321 -1.523 6.838 1.00 96.19 111 ARG A N 1
ATOM 892 C CA . ARG A 1 111 ? -1.421 -2.995 6.808 1.00 96.19 111 ARG A CA 1
ATOM 893 C C . ARG A 1 111 ? -2.366 -3.621 7.838 1.00 96.19 111 ARG A C 1
ATOM 895 O O . ARG A 1 111 ? -3.004 -4.624 7.557 1.00 96.19 111 ARG A O 1
ATOM 902 N N . THR A 1 112 ? -2.459 -3.050 9.038 1.00 95.06 112 THR A N 1
ATOM 903 C CA . THR A 1 112 ? -3.331 -3.570 10.105 1.00 95.06 112 THR A CA 1
ATOM 904 C C . THR A 1 112 ? -4.814 -3.337 9.823 1.00 95.06 112 THR A C 1
ATOM 906 O O . THR A 1 112 ? -5.644 -4.035 10.391 1.00 95.06 112 THR A O 1
ATOM 909 N N . ARG A 1 113 ? -5.125 -2.387 8.935 1.00 95.31 113 ARG A N 1
ATOM 910 C CA . ARG A 1 113 ? -6.468 -2.001 8.483 1.00 95.31 113 ARG A CA 1
ATOM 911 C C . ARG A 1 113 ? -6.836 -2.648 7.141 1.00 95.31 113 ARG A C 1
ATOM 913 O O . ARG A 1 113 ? -7.894 -2.363 6.604 1.00 95.31 113 ARG A O 1
ATOM 920 N N . MET A 1 114 ? -5.970 -3.499 6.588 1.00 95.81 114 MET A N 1
ATOM 921 C CA . MET A 1 114 ? -6.168 -4.213 5.315 1.00 95.81 114 MET A CA 1
ATOM 922 C C . MET A 1 114 ? -6.335 -5.720 5.564 1.00 95.81 114 MET A C 1
ATOM 924 O O . MET A 1 114 ? -5.774 -6.546 4.853 1.00 95.81 114 MET A O 1
ATOM 928 N N . ARG A 1 115 ? -7.038 -6.066 6.648 1.00 89.50 115 ARG A N 1
ATOM 929 C CA . ARG A 1 115 ? -7.428 -7.437 7.000 1.00 89.50 115 ARG A CA 1
ATOM 930 C C . ARG A 1 115 ? -8.874 -7.624 6.551 1.00 89.50 115 ARG A C 1
ATOM 932 O O . ARG A 1 115 ? -9.778 -7.426 7.363 1.00 89.50 115 ARG A O 1
ATOM 939 N N . TYR A 1 116 ? -9.042 -7.819 5.245 1.00 88.50 116 TYR A N 1
ATOM 940 C CA . TYR A 1 116 ? -10.346 -8.025 4.615 1.00 88.50 116 TYR A CA 1
ATOM 941 C C . TYR A 1 116 ? -10.946 -9.382 4.991 1.00 88.50 116 TYR A C 1
ATOM 943 O O . TYR A 1 116 ? -10.167 -10.282 5.382 1.00 88.50 116 TYR A O 1
#

Radius of gyration: 16.9 Å; Cα contacts (8 Å, |Δi|>4): 122; chains: 1; bounding box: 51×25×40 Å

Sequence (116 aa):
MDRRAPLRSLTRLALTDGERALQIRVEQKLKVTLILDLMHALEKLWKAAYAFHAEGSLEADLWVLDRTLQILFGEVGQVVKGIRQSITKRRLTGPKRKTLNAVANYLYRNRTRMRY